Protein AF-A0A6C0HYR3-F1 (afdb_monomer)

Foldseek 3Di:
DDDDDDDPLRVLLVVVVVVLVVVQWDWDQDPVQQWIWTARPVVRDIDIGRNVRSSVVSVVPPDPCPVVPPPPPDD

Mean predicted aligned error: 7.98 Å

pLDDT: mean 83.33, std 16.65, range [45.09, 98.25]

Solvent-accessible surface area (backbone atoms only — not comparable to full-atom values): 4698 Å² total; per-residue (Å²): 136,86,81,84,87,72,59,69,69,60,50,52,52,50,51,53,54,49,52,40,42,78,75,58,35,48,79,43,82,37,78,94,72,48,25,37,40,39,34,25,76,94,74,74,43,74,48,78,37,44,48,72,55,45,51,51,50,46,66,75,66,52,71,74,65,72,70,79,71,63,71,81,79,77,128

Structure (mmCIF, N/CA/C/O backbone):
data_AF-A0A6C0HYR3-F1
#
_entry.id   AF-A0A6C0HYR3-F1
#
loop_
_atom_site.group_PDB
_atom_site.id
_atom_site.type_symbol
_atom_site.label_atom_id
_atom_site.label_alt_id
_atom_site.label_comp_id
_atom_site.label_asym_id
_atom_site.label_entity_id
_atom_site.label_seq_id
_atom_site.pdbx_PDB_ins_code
_atom_site.Cartn_x
_atom_site.Cartn_y
_atom_site.Cartn_z
_atom_site.occupancy
_atom_site.B_iso_or_equiv
_atom_site.auth_seq_id
_atom_site.auth_comp_id
_atom_site.auth_asym_id
_atom_site.auth_atom_id
_atom_site.pdbx_PDB_model_num
ATOM 1 N N . MET A 1 1 ? 8.436 23.246 -20.782 1.00 45.47 1 MET A N 1
ATOM 2 C CA . MET A 1 1 ? 7.742 22.225 -19.969 1.00 45.47 1 MET A CA 1
ATOM 3 C C . MET A 1 1 ? 8.789 21.252 -19.464 1.00 45.47 1 MET A C 1
ATOM 5 O O . MET A 1 1 ? 9.551 20.745 -20.275 1.00 45.47 1 MET A O 1
ATOM 9 N N . THR A 1 2 ? 8.889 21.045 -18.157 1.00 59.28 2 THR A N 1
ATOM 10 C CA . THR A 1 2 ? 9.836 20.093 -17.560 1.00 59.28 2 THR A CA 1
ATOM 11 C C . THR A 1 2 ? 9.221 18.696 -17.597 1.00 59.28 2 THR A C 1
ATOM 13 O O . THR A 1 2 ? 8.145 18.485 -17.045 1.00 59.28 2 THR A O 1
ATOM 16 N N . SER A 1 3 ? 9.871 17.740 -18.263 1.00 71.31 3 SER A N 1
ATOM 17 C CA . SER A 1 3 ? 9.446 16.338 -18.238 1.00 71.31 3 SER A CA 1
ATOM 18 C C . SER A 1 3 ? 9.818 15.714 -16.894 1.00 71.31 3 SER A C 1
ATOM 20 O O . SER A 1 3 ? 10.999 15.670 -16.545 1.00 71.31 3 SER A O 1
ATOM 22 N N . ILE A 1 4 ? 8.838 15.205 -16.150 1.00 75.69 4 ILE A N 1
ATOM 23 C CA . ILE A 1 4 ? 9.103 14.406 -14.950 1.00 75.69 4 ILE A CA 1
ATOM 24 C C . ILE A 1 4 ? 9.437 12.986 -15.413 1.00 75.69 4 ILE A C 1
ATOM 26 O O . ILE A 1 4 ? 8.557 12.248 -15.848 1.00 75.69 4 ILE A O 1
ATOM 30 N N . GLN A 1 5 ? 10.711 12.601 -15.334 1.00 76.25 5 GLN A N 1
ATOM 31 C CA . GLN A 1 5 ? 11.113 11.205 -15.495 1.00 76.25 5 GLN A CA 1
ATOM 32 C C . GLN A 1 5 ? 10.889 10.485 -14.163 1.00 76.25 5 GLN A C 1
ATOM 34 O O . GLN A 1 5 ? 11.565 10.764 -13.174 1.00 76.25 5 GLN A O 1
ATOM 39 N N . MET A 1 6 ? 9.904 9.588 -14.123 1.00 78.81 6 MET A N 1
ATOM 40 C CA . MET A 1 6 ? 9.591 8.781 -12.945 1.00 78.81 6 MET A CA 1
ATOM 41 C C . MET A 1 6 ? 9.788 7.300 -13.254 1.00 78.81 6 MET A C 1
ATOM 43 O O . MET A 1 6 ? 9.352 6.808 -14.291 1.00 78.81 6 MET A O 1
ATOM 47 N N . ASP A 1 7 ? 10.431 6.589 -12.330 1.00 86.12 7 ASP A N 1
ATOM 48 C CA . ASP A 1 7 ? 10.586 5.140 -12.407 1.00 86.12 7 ASP A CA 1
ATOM 49 C C . ASP A 1 7 ? 9.212 4.436 -12.385 1.00 86.12 7 ASP A C 1
ATOM 51 O O . ASP A 1 7 ? 8.358 4.738 -11.543 1.00 86.12 7 ASP A O 1
ATOM 55 N N . LYS A 1 8 ? 9.003 3.476 -13.300 1.00 83.38 8 LYS A N 1
ATOM 56 C CA . LYS A 1 8 ? 7.743 2.720 -13.438 1.00 83.38 8 LYS A CA 1
ATOM 57 C C . LYS A 1 8 ? 7.333 2.042 -12.126 1.00 83.38 8 LYS A C 1
ATOM 59 O O . LYS A 1 8 ? 6.160 2.098 -11.761 1.00 83.38 8 LYS A O 1
ATOM 64 N N . LYS A 1 9 ? 8.276 1.436 -11.396 1.00 83.94 9 LYS A N 1
ATOM 65 C CA . LYS A 1 9 ? 8.009 0.752 -10.120 1.00 83.94 9 LYS A CA 1
ATOM 66 C C . LYS A 1 9 ? 7.573 1.749 -9.057 1.00 83.94 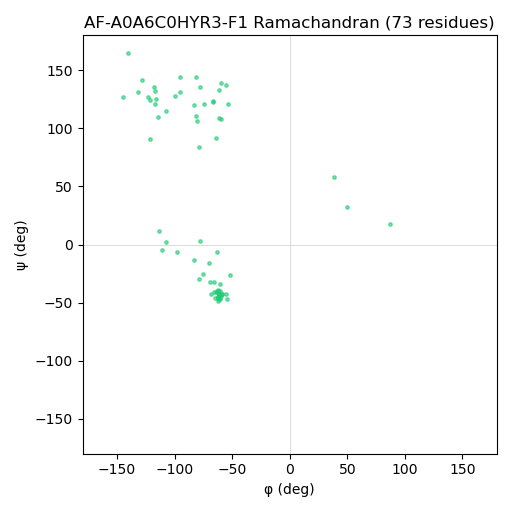9 LYS A C 1
ATOM 68 O O . LYS A 1 9 ? 6.632 1.482 -8.311 1.00 83.94 9 LYS A O 1
ATOM 73 N N . LYS A 1 10 ? 8.219 2.919 -9.011 1.00 86.06 10 LYS A N 1
ATOM 74 C CA . LYS A 1 10 ? 7.837 3.998 -8.089 1.00 86.06 10 LYS A CA 1
ATOM 75 C C . LYS A 1 10 ? 6.414 4.485 -8.364 1.00 86.06 10 LYS A C 1
ATOM 77 O O . LYS A 1 10 ? 5.642 4.636 -7.420 1.00 86.06 10 LYS A O 1
ATOM 82 N N . PHE A 1 11 ? 6.053 4.662 -9.635 1.00 87.38 11 PHE A N 1
ATOM 83 C CA . PHE A 1 11 ? 4.699 5.060 -10.015 1.00 87.38 11 PHE A CA 1
ATOM 84 C C . PHE A 1 11 ? 3.657 3.988 -9.666 1.00 87.38 11 PHE A C 1
ATOM 86 O O . PHE A 1 11 ? 2.637 4.297 -9.059 1.00 87.38 11 PHE A O 1
ATOM 93 N N . GLN A 1 12 ? 3.924 2.715 -9.970 1.00 87.38 12 GLN A N 1
ATOM 94 C CA . GLN A 1 12 ? 3.021 1.612 -9.618 1.00 87.38 12 GLN A CA 1
ATOM 95 C C . GLN A 1 12 ? 2.810 1.498 -8.101 1.00 87.38 12 GLN A C 1
ATOM 97 O O . GLN A 1 12 ? 1.684 1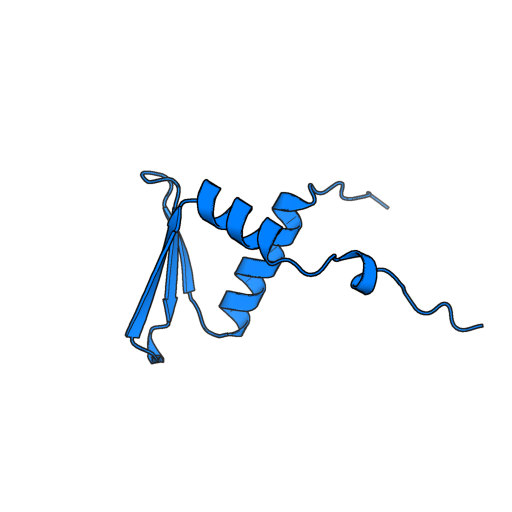.297 -7.650 1.00 87.38 12 GLN A O 1
ATOM 102 N N . LYS A 1 13 ? 3.871 1.683 -7.303 1.00 89.38 13 LYS A N 1
ATOM 103 C CA . LYS A 1 13 ? 3.773 1.737 -5.838 1.00 89.38 13 LYS A CA 1
ATOM 104 C C . LYS A 1 13 ? 2.894 2.897 -5.372 1.00 89.38 13 LYS A C 1
ATOM 106 O O . LYS A 1 13 ? 2.065 2.711 -4.486 1.00 89.38 13 LYS A O 1
ATOM 111 N N . MET A 1 14 ? 3.046 4.069 -5.987 1.00 90.69 14 MET A N 1
ATOM 112 C CA . MET A 1 14 ? 2.216 5.237 -5.694 1.00 90.69 14 MET A CA 1
ATOM 113 C C . MET A 1 14 ? 0.742 4.980 -6.026 1.00 90.69 14 MET A C 1
ATOM 115 O O . MET A 1 14 ? -0.108 5.256 -5.188 1.00 90.69 14 MET A O 1
ATOM 119 N N . LEU A 1 15 ? 0.448 4.391 -7.190 1.00 90.69 15 LEU A N 1
ATOM 120 C CA . LEU A 1 15 ? -0.913 4.030 -7.591 1.00 90.69 15 LEU A CA 1
ATOM 121 C C . 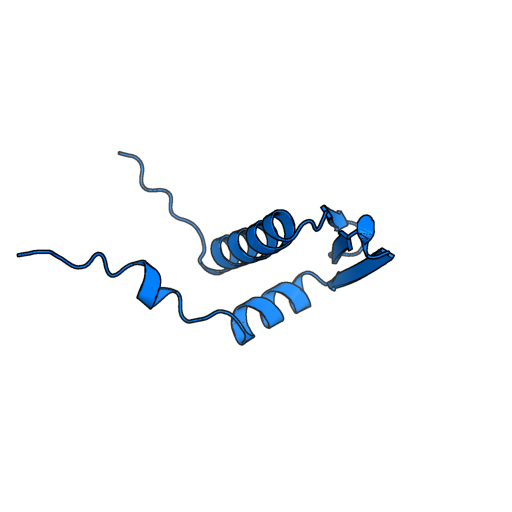LEU A 1 15 ? -1.544 3.028 -6.616 1.00 90.69 15 LEU A C 1
ATOM 123 O O . LEU A 1 15 ? -2.673 3.227 -6.184 1.00 90.69 15 LEU A O 1
ATOM 127 N N . PHE A 1 16 ? -0.806 1.988 -6.221 1.00 91.50 16 PHE A N 1
ATOM 128 C CA . PHE A 1 16 ? -1.292 0.995 -5.262 1.00 91.50 16 PHE A CA 1
ATOM 129 C C . PHE A 1 16 ? -1.634 1.614 -3.901 1.00 91.50 16 PHE A C 1
ATOM 131 O O . PHE A 1 16 ? -2.707 1.364 -3.356 1.00 91.50 16 PHE A O 1
ATOM 138 N N . ILE A 1 17 ? -0.741 2.453 -3.364 1.00 93.62 17 ILE A N 1
ATOM 139 C CA . ILE A 1 17 ? -0.986 3.167 -2.103 1.00 93.62 17 ILE A CA 1
ATOM 140 C C . ILE A 1 17 ? -2.190 4.103 -2.249 1.00 93.62 17 ILE A C 1
ATOM 142 O O . ILE A 1 17 ? -3.020 4.153 -1.347 1.00 93.62 17 ILE A O 1
ATOM 146 N N . ASN A 1 18 ? -2.306 4.804 -3.380 1.00 94.44 18 ASN A N 1
ATOM 147 C CA . ASN A 1 18 ? -3.424 5.706 -3.632 1.00 94.44 18 ASN A CA 1
ATOM 148 C C . ASN A 1 18 ? -4.762 4.956 -3.656 1.00 94.44 18 ASN A C 1
ATOM 150 O O . ASN A 1 18 ? -5.694 5.360 -2.975 1.00 94.44 18 ASN A O 1
ATOM 154 N N . ASN A 1 19 ? -4.831 3.816 -4.349 1.00 93.88 19 ASN A N 1
ATOM 155 C CA . ASN A 1 19 ? -6.031 2.977 -4.375 1.00 93.88 19 ASN A CA 1
ATOM 156 C C . ASN A 1 19 ? -6.432 2.516 -2.967 1.00 93.88 19 ASN A C 1
ATOM 158 O O . ASN A 1 19 ? -7.603 2.574 -2.608 1.00 93.88 19 ASN A O 1
ATOM 162 N N . ALA A 1 20 ? -5.464 2.110 -2.141 1.00 95.00 20 ALA A N 1
ATOM 163 C CA . ALA A 1 20 ? -5.753 1.730 -0.763 1.00 95.00 20 ALA A CA 1
ATOM 164 C C . ALA A 1 20 ? -6.321 2.907 0.050 1.00 95.00 20 ALA A C 1
ATOM 166 O O . ALA A 1 20 ? -7.260 2.723 0.823 1.00 95.00 20 ALA A O 1
ATOM 167 N N . ILE A 1 21 ? -5.788 4.118 -0.136 1.00 96.62 21 ILE A N 1
ATOM 168 C CA . ILE A 1 21 ? -6.306 5.324 0.524 1.00 96.62 21 ILE A CA 1
ATOM 169 C C . ILE A 1 21 ? -7.757 5.601 0.098 1.00 96.62 21 ILE A C 1
ATOM 171 O O . ILE A 1 21 ? -8.596 5.815 0.973 1.00 96.62 21 ILE A O 1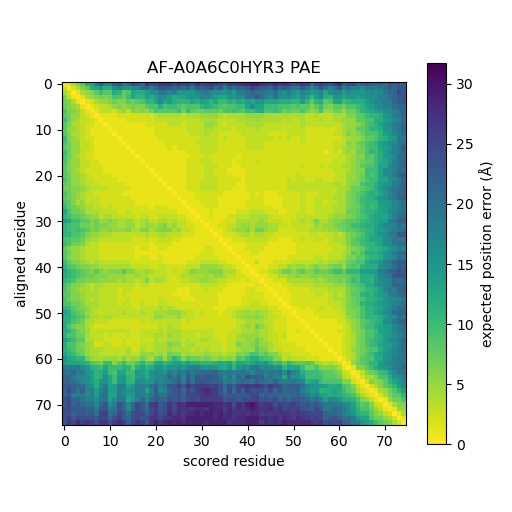
ATOM 175 N N . GLU A 1 22 ? -8.071 5.528 -1.200 1.00 96.62 22 GLU A N 1
ATOM 176 C CA . GLU A 1 22 ? -9.440 5.695 -1.726 1.00 96.62 22 GLU A CA 1
ATOM 177 C C . GLU A 1 22 ? -10.418 4.647 -1.167 1.00 96.62 22 GLU A C 1
ATOM 179 O O . GLU A 1 22 ? -11.577 4.941 -0.883 1.00 96.62 22 GLU A O 1
ATOM 184 N N . GLU A 1 23 ? -9.943 3.427 -0.910 1.00 95.88 23 GLU A N 1
ATOM 185 C CA . GLU A 1 23 ? -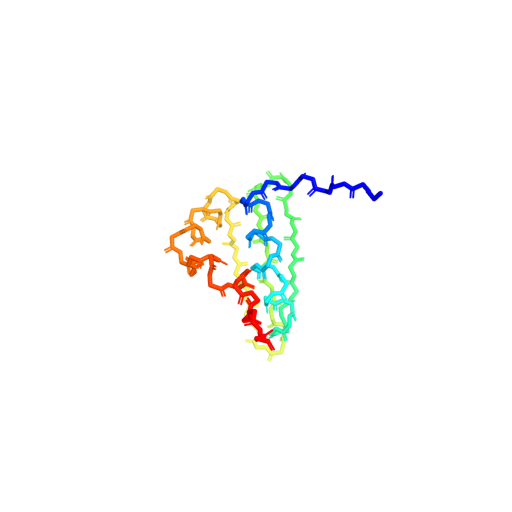10.724 2.372 -0.255 1.00 95.88 23 GLU A CA 1
ATOM 186 C C . GLU A 1 23 ? -10.836 2.530 1.276 1.00 95.88 23 GLU A C 1
ATOM 188 O O . GLU A 1 23 ? -11.413 1.675 1.957 1.00 95.88 23 GLU A O 1
ATOM 193 N N . GLY A 1 24 ? -10.295 3.609 1.846 1.00 96.25 24 GLY A N 1
ATOM 194 C CA . GLY A 1 24 ? -10.388 3.934 3.268 1.00 96.25 24 GLY A CA 1
ATOM 195 C C . GLY A 1 24 ? -9.304 3.302 4.145 1.00 96.25 24 GLY A C 1
ATOM 196 O O . GLY A 1 24 ? -9.473 3.227 5.368 1.00 96.25 24 GLY A O 1
ATOM 197 N N . TRP A 1 25 ? -8.197 2.839 3.557 1.00 98.06 25 TRP A N 1
ATOM 198 C CA . TRP A 1 25 ? -7.017 2.413 4.306 1.00 98.06 25 TRP A CA 1
ATOM 199 C C . TRP A 1 25 ? -6.145 3.606 4.712 1.00 98.06 25 TRP A C 1
ATOM 201 O O . TRP A 1 25 ? -5.936 4.559 3.971 1.00 98.06 25 TRP A O 1
ATOM 211 N N . SER A 1 26 ? -5.552 3.517 5.898 1.00 97.75 26 SER A N 1
ATOM 212 C CA . SER A 1 26 ? -4.404 4.325 6.309 1.00 97.75 26 SER A CA 1
ATOM 213 C C . SER A 1 26 ? -3.120 3.546 6.043 1.00 97.75 26 SER A C 1
ATOM 215 O O . SER A 1 26 ? -3.016 2.392 6.460 1.00 97.75 26 SER A O 1
ATOM 217 N N . VAL A 1 27 ? -2.135 4.170 5.398 1.00 96.88 27 VAL A N 1
ATOM 218 C CA . VAL A 1 27 ? -0.852 3.535 5.059 1.00 96.88 27 VAL A CA 1
ATOM 219 C C . VAL A 1 27 ? 0.290 4.243 5.786 1.00 96.88 27 VAL A C 1
ATOM 221 O O . VAL A 1 27 ? 0.455 5.454 5.660 1.00 96.88 27 VAL A O 1
ATOM 224 N N . LYS A 1 28 ? 1.103 3.492 6.536 1.00 96.38 28 LYS A N 1
ATOM 225 C CA . LYS A 1 28 ? 2.297 3.996 7.232 1.00 96.38 28 LYS A CA 1
ATOM 226 C C . LYS A 1 28 ? 3.533 3.214 6.799 1.00 96.38 28 LYS A C 1
ATOM 228 O O . LYS A 1 28 ? 3.547 1.993 6.914 1.00 96.38 28 LYS A O 1
ATOM 233 N N . LYS A 1 29 ? 4.588 3.905 6.364 1.00 95.19 29 LYS A N 1
ATOM 234 C CA . LYS A 1 29 ? 5.909 3.295 6.152 1.00 95.19 29 LYS A CA 1
ATOM 235 C C . LYS A 1 29 ? 6.618 3.118 7.500 1.00 95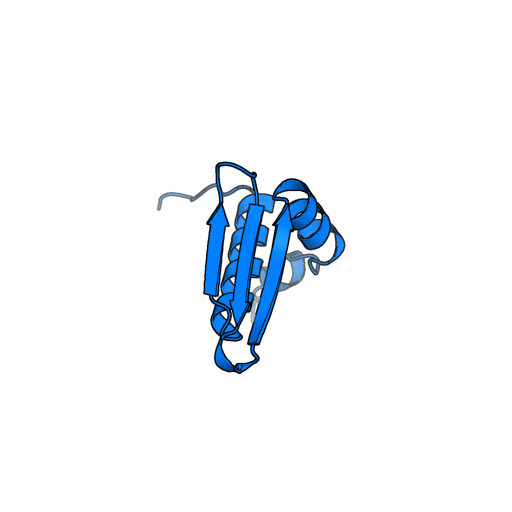.19 29 LYS A C 1
ATOM 237 O O . LYS A 1 29 ? 6.599 4.023 8.333 1.00 95.19 29 LYS A O 1
ATOM 242 N N . ASN A 1 30 ? 7.225 1.960 7.709 1.00 94.81 30 ASN A N 1
ATOM 243 C CA . ASN A 1 30 ? 8.087 1.643 8.836 1.00 94.81 30 ASN A CA 1
ATOM 244 C C . ASN A 1 30 ? 9.504 1.411 8.304 1.00 94.81 30 ASN A C 1
ATOM 246 O O . ASN A 1 30 ? 9.757 0.426 7.618 1.00 94.81 30 ASN A O 1
ATOM 250 N N . GLU A 1 31 ? 10.408 2.337 8.609 1.00 93.50 31 GLU A N 1
ATOM 251 C CA . GLU A 1 31 ? 11.777 2.307 8.088 1.00 93.50 31 GLU A CA 1
ATOM 252 C C . GLU A 1 31 ? 12.674 1.316 8.831 1.00 93.50 31 GLU A C 1
ATOM 254 O O . GLU A 1 31 ? 13.544 0.718 8.212 1.00 93.50 31 GLU A O 1
ATOM 259 N N . GLU A 1 32 ? 12.421 1.072 10.120 1.00 94.44 32 GLU A N 1
ATOM 260 C CA . GLU A 1 32 ? 13.206 0.132 10.934 1.00 94.44 32 GLU A CA 1
ATOM 261 C C . GLU A 1 32 ? 13.056 -1.318 10.458 1.00 94.44 32 GLU A C 1
ATOM 263 O O . GLU A 1 32 ? 13.983 -2.113 10.565 1.00 94.44 32 GLU A O 1
ATOM 268 N N . SER A 1 33 ? 11.879 -1.664 9.932 1.00 90.56 33 SER A N 1
ATOM 269 C CA . SER A 1 33 ? 11.548 -3.022 9.467 1.00 90.56 33 SER A CA 1
ATOM 270 C C . SER A 1 33 ? 11.329 -3.118 7.959 1.00 90.56 33 SER A C 1
ATOM 272 O O . SER A 1 33 ? 10.777 -4.118 7.507 1.00 90.56 33 SER A O 1
ATOM 274 N N . ASP A 1 34 ? 11.685 -2.062 7.222 1.00 94.00 34 ASP A N 1
ATOM 275 C CA . ASP A 1 34 ? 11.455 -1.900 5.784 1.00 94.00 34 ASP A CA 1
ATOM 276 C C . ASP A 1 34 ? 10.091 -2.444 5.317 1.00 94.00 34 ASP A C 1
ATOM 278 O O . ASP A 1 34 ? 9.972 -3.360 4.500 1.00 94.00 34 ASP A O 1
ATOM 282 N N . SER A 1 35 ? 9.023 -1.906 5.906 1.00 95.12 35 SER A N 1
ATOM 283 C CA . SER A 1 35 ? 7.666 -2.390 5.667 1.00 95.12 35 SER A CA 1
ATOM 284 C C . SER A 1 35 ? 6.637 -1.271 5.569 1.00 95.12 35 SER A C 1
ATOM 286 O O . SER A 1 35 ? 6.863 -0.127 5.962 1.00 95.12 35 SER A O 1
ATOM 288 N N . TYR A 1 36 ? 5.467 -1.608 5.042 1.00 96.44 36 TYR A N 1
ATOM 289 C CA . TYR A 1 36 ? 4.289 -0.759 4.994 1.00 96.44 36 TYR A CA 1
ATOM 290 C C . TYR A 1 36 ? 3.171 -1.391 5.813 1.00 96.44 36 TYR A C 1
ATOM 292 O O . TYR A 1 36 ? 2.859 -2.571 5.663 1.00 96.44 36 TYR A O 1
ATOM 300 N N . ILE A 1 37 ? 2.552 -0.588 6.669 1.00 97.25 37 ILE A N 1
ATOM 301 C CA . ILE A 1 37 ? 1.452 -0.977 7.543 1.00 97.25 37 ILE A CA 1
ATOM 302 C C . ILE A 1 37 ? 0.180 -0.345 6.992 1.00 97.25 37 ILE A C 1
ATOM 304 O O . ILE A 1 37 ? 0.034 0.877 7.008 1.00 97.25 37 ILE A O 1
ATOM 308 N N . PHE A 1 38 ? -0.741 -1.185 6.541 1.00 97.75 38 PHE A N 1
ATOM 309 C CA . PHE A 1 38 ? -2.064 -0.807 6.067 1.00 97.75 38 PHE A CA 1
ATOM 310 C C . PHE A 1 38 ? -3.054 -1.064 7.201 1.00 97.75 38 PHE A C 1
ATOM 312 O O . PHE A 1 38 ? -3.064 -2.139 7.796 1.00 97.75 38 PHE A O 1
ATOM 319 N N . THR A 1 39 ? -3.859 -0.070 7.566 1.00 98.25 39 THR A N 1
ATOM 320 C CA . THR A 1 39 ? -4.874 -0.194 8.623 1.00 98.25 39 THR A CA 1
ATOM 321 C C . THR A 1 39 ? -6.208 0.354 8.141 1.00 98.25 39 THR A C 1
ATOM 323 O O . THR A 1 39 ? -6.264 1.478 7.652 1.00 98.25 39 THR A O 1
ATOM 326 N N . LYS A 1 40 ? -7.293 -0.397 8.329 1.00 97.50 40 LYS A N 1
ATOM 327 C CA . LYS A 1 40 ? -8.658 0.026 7.994 1.00 97.50 40 LYS A CA 1
ATOM 328 C C . LYS A 1 40 ? -9.508 -0.011 9.255 1.00 97.50 40 LYS A C 1
ATOM 330 O O . LYS A 1 40 ? -10.060 -1.045 9.626 1.00 97.50 40 LYS A O 1
ATOM 335 N N . LYS A 1 41 ? -9.556 1.127 9.959 1.00 92.50 41 LYS A N 1
ATOM 336 C CA . LYS A 1 41 ? -10.103 1.222 11.326 1.00 92.50 41 LYS A CA 1
ATOM 337 C C . LYS A 1 41 ? -11.563 0.778 11.416 1.00 92.50 41 LYS A C 1
ATOM 339 O O . LYS A 1 41 ? -11.918 0.065 12.342 1.00 92.50 41 LYS A O 1
ATOM 344 N N . HIS A 1 42 ? -12.391 1.179 10.457 1.00 93.06 42 HIS A N 1
ATOM 345 C CA . HIS A 1 42 ? -13.818 0.852 10.460 1.00 93.06 42 HIS A CA 1
ATOM 346 C C . HIS A 1 42 ? -14.103 -0.636 10.183 1.00 93.06 42 HIS A C 1
ATOM 348 O O . HIS A 1 42 ? -15.188 -1.107 10.503 1.00 93.06 42 HIS A O 1
ATOM 354 N N . GLU A 1 43 ? -13.128 -1.387 9.657 1.00 93.94 43 GLU A N 1
ATOM 355 C CA . GLU A 1 43 ? -13.212 -2.842 9.462 1.00 93.94 43 GLU A CA 1
ATOM 356 C C . GLU A 1 43 ? -12.335 -3.631 10.451 1.00 93.94 43 GLU A C 1
ATOM 358 O O . GLU A 1 43 ? -12.254 -4.852 10.355 1.00 93.94 43 GLU A O 1
ATOM 363 N N . ASN A 1 44 ? -11.646 -2.959 11.385 1.00 95.06 44 ASN A N 1
ATOM 364 C CA . ASN A 1 44 ? -10.642 -3.557 12.278 1.00 95.06 44 ASN A CA 1
ATOM 365 C C . ASN A 1 44 ? -9.576 -4.409 11.551 1.00 95.06 44 ASN A C 1
ATOM 367 O O . ASN A 1 44 ? -9.063 -5.380 12.109 1.00 95.06 44 ASN A O 1
ATOM 371 N N . LYS A 1 45 ? -9.209 -4.044 10.314 1.00 97.56 45 LYS A N 1
ATOM 372 C CA . LYS A 1 45 ? -8.180 -4.753 9.536 1.00 97.56 45 LYS A CA 1
ATOM 373 C C . LYS A 1 45 ? -6.813 -4.099 9.671 1.00 97.56 45 LYS A C 1
ATOM 375 O O . LYS A 1 45 ? -6.697 -2.870 9.709 1.00 97.56 45 LYS A O 1
ATOM 380 N N . ARG A 1 46 ? -5.773 -4.934 9.688 1.00 96.50 46 ARG A N 1
ATOM 381 C CA . ARG A 1 46 ? -4.371 -4.518 9.677 1.00 96.50 46 ARG A CA 1
ATOM 382 C C . ARG A 1 46 ? -3.534 -5.502 8.870 1.00 96.50 46 ARG A C 1
ATOM 384 O O . ARG A 1 46 ? -3.528 -6.689 9.173 1.00 96.50 46 ARG A O 1
ATOM 391 N N . GLU A 1 47 ? -2.785 -4.986 7.907 1.00 96.38 47 GLU A N 1
ATOM 392 C CA . GLU A 1 47 ? -1.906 -5.761 7.034 1.00 96.38 47 GLU A CA 1
ATOM 393 C C . GLU A 1 47 ? -0.502 -5.146 7.038 1.00 96.38 47 GLU A C 1
ATOM 395 O O . GLU A 1 47 ? -0.346 -3.924 7.106 1.00 96.38 47 GLU A O 1
ATOM 400 N N . ILE A 1 48 ? 0.531 -5.990 7.020 1.00 95.62 48 ILE A N 1
ATOM 401 C CA . ILE A 1 48 ? 1.931 -5.561 6.968 1.00 95.62 48 ILE A CA 1
ATOM 402 C C . ILE A 1 48 ? 2.560 -6.167 5.722 1.00 95.62 48 ILE A C 1
ATOM 404 O O . ILE A 1 48 ? 2.584 -7.386 5.566 1.00 95.62 48 ILE A O 1
ATOM 408 N N . PHE A 1 49 ? 3.125 -5.314 4.878 1.00 94.06 49 PHE A N 1
ATOM 409 C CA . PHE A 1 49 ? 3.842 -5.723 3.681 1.00 94.06 49 PHE A CA 1
ATOM 410 C C . PHE A 1 49 ? 5.303 -5.309 3.788 1.00 94.06 49 PHE A C 1
ATOM 412 O O . PHE A 1 49 ? 5.600 -4.126 3.909 1.00 94.06 49 PHE A O 1
ATOM 419 N N . GLN A 1 50 ? 6.220 -6.271 3.712 1.00 94.31 50 GLN A N 1
ATOM 420 C CA . GLN A 1 50 ? 7.643 -5.983 3.503 1.00 94.31 50 GLN A CA 1
ATOM 421 C C . GLN A 1 50 ? 7.813 -5.236 2.174 1.00 94.31 50 GLN A C 1
ATOM 423 O O . GLN A 1 50 ? 7.148 -5.599 1.201 1.00 94.31 50 GLN A O 1
ATOM 428 N N . SER A 1 51 ? 8.668 -4.215 2.110 1.00 89.31 51 SER A N 1
ATOM 429 C CA . SER A 1 51 ? 8.815 -3.357 0.923 1.00 89.31 51 SER A CA 1
ATOM 430 C C . SER A 1 51 ? 9.109 -4.161 -0.344 1.00 89.31 51 SER A C 1
ATOM 432 O O . SER A 1 51 ? 8.413 -3.998 -1.348 1.00 89.31 51 SER A O 1
ATOM 434 N N . ASP A 1 52 ? 10.054 -5.099 -0.275 1.00 90.81 52 ASP A N 1
ATOM 435 C CA . ASP A 1 52 ? 10.409 -5.984 -1.391 1.00 90.81 52 ASP A CA 1
ATOM 436 C C . ASP A 1 52 ? 9.256 -6.891 -1.823 1.00 90.81 52 ASP A C 1
ATOM 438 O O . ASP A 1 52 ? 9.045 -7.145 -3.013 1.00 90.81 52 ASP A O 1
ATOM 442 N N . TYR A 1 53 ? 8.499 -7.406 -0.853 1.00 89.38 53 TYR A N 1
ATOM 443 C CA . TYR A 1 53 ? 7.340 -8.239 -1.141 1.00 89.38 53 TYR A CA 1
ATOM 444 C C . TYR A 1 53 ? 6.227 -7.414 -1.786 1.00 89.38 53 TYR A C 1
ATOM 446 O O . TYR A 1 53 ? 5.640 -7.858 -2.768 1.00 89.38 53 TYR A O 1
ATOM 454 N N . LEU A 1 54 ? 5.975 -6.204 -1.281 1.00 90.06 54 LEU A N 1
ATOM 455 C CA . LEU A 1 54 ? 4.991 -5.281 -1.833 1.00 90.06 54 LEU A CA 1
ATOM 456 C C . LEU A 1 54 ? 5.326 -4.931 -3.284 1.00 90.06 54 LEU A C 1
ATOM 458 O O . LEU A 1 54 ? 4.452 -4.969 -4.143 1.00 90.06 54 LEU A O 1
ATOM 462 N N . GLU A 1 55 ? 6.594 -4.647 -3.582 1.00 89.19 55 GLU A N 1
ATOM 463 C CA . GLU A 1 55 ? 7.032 -4.379 -4.952 1.00 89.19 55 GLU A CA 1
ATOM 464 C C . GLU A 1 55 ? 6.799 -5.568 -5.882 1.00 89.19 55 GLU A C 1
ATOM 466 O O . GLU A 1 55 ? 6.241 -5.395 -6.967 1.00 89.19 55 GLU A O 1
ATOM 471 N N . LYS A 1 56 ? 7.174 -6.778 -5.455 1.00 88.25 56 LYS A N 1
ATOM 472 C CA . LYS A 1 56 ? 6.942 -8.006 -6.230 1.00 88.25 56 LYS A CA 1
ATOM 473 C C . LYS A 1 56 ? 5.453 -8.286 -6.406 1.00 88.25 56 LYS A C 1
ATOM 475 O O . LYS A 1 56 ? 5.029 -8.674 -7.491 1.00 88.25 56 LYS A O 1
ATOM 480 N N . PHE A 1 57 ? 4.659 -8.077 -5.359 1.00 88.19 57 PHE A N 1
ATOM 481 C CA . PHE A 1 57 ? 3.212 -8.245 -5.388 1.00 88.19 57 PHE A CA 1
ATOM 482 C C . PHE A 1 57 ? 2.574 -7.282 -6.387 1.00 88.19 57 PHE A C 1
ATOM 484 O O . PHE A 1 57 ? 1.801 -7.715 -7.238 1.00 88.19 57 PHE A O 1
ATOM 491 N N . ILE A 1 58 ? 2.938 -6.000 -6.335 1.00 88.50 58 ILE A N 1
ATOM 492 C CA . ILE A 1 58 ? 2.435 -4.995 -7.270 1.00 88.50 58 ILE A CA 1
ATOM 493 C C . ILE A 1 58 ? 2.865 -5.343 -8.691 1.00 88.50 58 ILE A C 1
ATOM 495 O O . ILE A 1 58 ? 2.031 -5.331 -9.578 1.00 88.50 58 ILE A O 1
ATOM 499 N N . GLN A 1 59 ? 4.120 -5.721 -8.929 1.00 85.75 59 GLN A N 1
ATOM 500 C CA . GLN A 1 59 ? 4.571 -6.100 -10.274 1.00 85.75 59 GLN A CA 1
ATOM 501 C C . GLN A 1 59 ?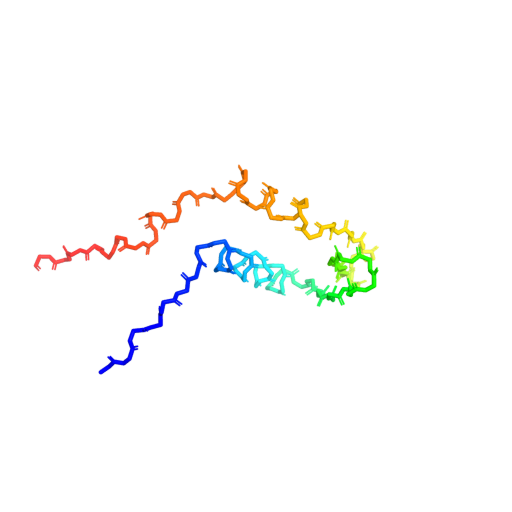 3.842 -7.333 -10.816 1.00 85.75 59 GLN A C 1
ATOM 503 O O . GLN A 1 59 ? 3.510 -7.372 -11.995 1.00 85.75 59 GLN A O 1
ATOM 508 N N . LYS A 1 60 ? 3.575 -8.324 -9.960 1.00 84.25 60 LYS A N 1
ATOM 509 C CA . LYS A 1 60 ? 2.862 -9.550 -10.334 1.00 84.25 60 LYS A CA 1
ATOM 510 C C . LYS A 1 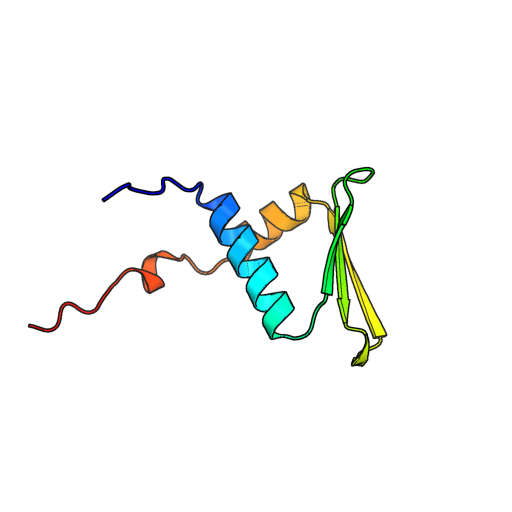60 ? 1.381 -9.307 -10.639 1.00 84.25 60 LYS A C 1
ATOM 512 O O . LYS A 1 60 ? 0.820 -10.032 -11.452 1.00 84.25 60 LYS A O 1
ATOM 517 N N . ASN A 1 61 ? 0.753 -8.341 -9.966 1.00 80.00 61 ASN A N 1
ATOM 518 C CA . ASN A 1 61 ? -0.694 -8.105 -10.039 1.00 80.00 61 ASN A CA 1
ATOM 519 C C . ASN A 1 61 ? -1.076 -6.796 -10.745 1.00 80.00 61 ASN A C 1
ATOM 521 O O . ASN A 1 61 ? -2.261 -6.526 -10.930 1.00 80.00 61 ASN A O 1
ATOM 525 N N . ALA A 1 62 ? -0.108 -5.965 -11.130 1.00 76.62 62 ALA A N 1
ATOM 526 C CA . ALA A 1 62 ? -0.374 -4.76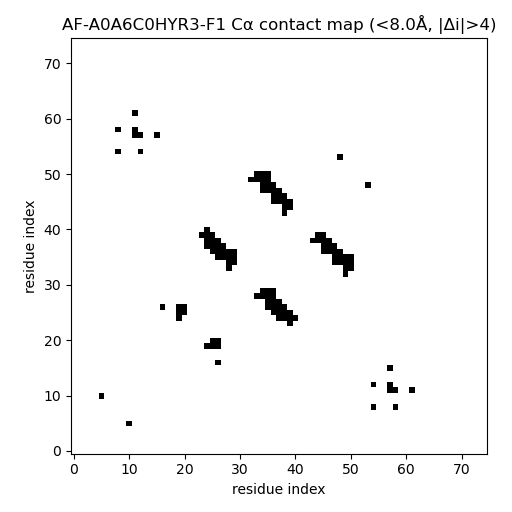7 -11.904 1.00 76.62 62 ALA A CA 1
ATOM 527 C C . ALA A 1 62 ? -0.874 -5.178 -13.289 1.00 76.62 62 ALA A C 1
ATOM 529 O O . ALA A 1 62 ? -0.175 -5.869 -14.031 1.00 76.62 62 ALA A O 1
ATOM 530 N N . LEU A 1 63 ? -2.068 -4.703 -13.646 1.00 62.78 63 LEU A N 1
ATOM 531 C CA . LEU A 1 63 ? -2.497 -4.665 -15.038 1.00 62.78 63 LEU A CA 1
ATOM 532 C C . LEU A 1 63 ? -1.447 -3.881 -15.825 1.00 62.78 63 LEU A C 1
ATOM 534 O O . LEU A 1 63 ? -0.938 -2.859 -15.348 1.00 62.78 63 LEU A O 1
ATOM 538 N N . ASP A 1 64 ? -1.096 -4.373 -17.008 1.00 59.31 64 ASP A N 1
ATOM 539 C CA . ASP A 1 64 ? -0.110 -3.710 -17.845 1.00 59.31 64 ASP A CA 1
ATOM 540 C C . ASP A 1 64 ? -0.623 -2.297 -18.167 1.00 59.31 64 ASP A C 1
ATOM 542 O O . ASP A 1 64 ? -1.610 -2.106 -18.877 1.00 59.31 64 ASP A O 1
ATOM 546 N N . MET A 1 65 ? 0.008 -1.287 -17.562 1.00 57.81 65 MET A N 1
ATOM 547 C CA . MET A 1 65 ? -0.464 0.105 -17.575 1.00 57.81 65 MET A CA 1
ATOM 548 C C . MET A 1 65 ? -0.513 0.738 -18.973 1.00 57.81 65 MET A C 1
ATOM 550 O O . MET A 1 65 ? -1.019 1.848 -19.123 1.00 57.81 65 MET A O 1
ATOM 554 N N . THR A 1 66 ? -0.015 0.039 -19.993 1.00 56.91 66 THR A N 1
ATOM 555 C CA . THR A 1 66 ? -0.049 0.424 -21.407 1.00 56.91 66 THR A CA 1
ATOM 556 C C . THR A 1 66 ? -1.461 0.800 -21.884 1.00 56.91 66 THR A C 1
ATOM 558 O O . THR A 1 66 ? -1.602 1.617 -22.789 1.00 56.91 66 THR A O 1
ATOM 561 N N . ILE A 1 67 ? -2.512 0.273 -21.244 1.00 54.97 67 ILE A N 1
ATOM 562 C CA . ILE A 1 67 ? -3.917 0.537 -21.602 1.00 54.97 67 ILE A CA 1
ATOM 563 C C . ILE A 1 67 ? -4.391 1.937 -21.148 1.00 54.97 67 ILE A C 1
ATOM 565 O O . ILE A 1 67 ? -5.281 2.514 -21.762 1.00 54.97 67 ILE A O 1
ATOM 569 N N . LEU A 1 68 ? -3.786 2.540 -20.116 1.00 51.62 68 LEU A N 1
ATOM 570 C CA . LEU A 1 68 ? -4.207 3.857 -19.600 1.00 51.62 68 LEU A CA 1
ATOM 571 C C . LEU A 1 68 ? -3.615 5.040 -20.385 1.00 51.62 68 LEU A C 1
ATOM 573 O O . LEU A 1 68 ? -4.064 6.172 -20.222 1.00 51.62 68 LEU A O 1
ATOM 577 N N . THR A 1 69 ? -2.611 4.797 -21.232 1.00 45.94 69 THR A N 1
ATOM 578 C CA . THR A 1 69 ? -1.932 5.837 -22.024 1.00 45.94 69 THR A CA 1
ATOM 579 C C . THR A 1 69 ? -2.437 5.951 -23.460 1.00 45.94 69 THR A C 1
ATOM 581 O O . THR A 1 69 ? -2.032 6.873 -24.168 1.00 45.94 69 THR A O 1
ATOM 584 N N . THR A 1 70 ? -3.315 5.053 -23.920 1.00 45.09 70 THR A N 1
ATOM 585 C CA . THR A 1 70 ? -3.964 5.209 -25.226 1.00 45.09 70 THR A CA 1
ATOM 586 C C . THR A 1 70 ? -5.098 6.213 -25.086 1.00 45.09 70 THR A C 1
ATOM 588 O O . THR A 1 70 ? -6.254 5.847 -24.883 1.00 45.09 70 THR A O 1
ATOM 591 N N . VAL A 1 71 ? -4.768 7.502 -25.174 1.00 51.31 71 VAL A N 1
ATOM 592 C CA . VAL A 1 71 ? -5.769 8.512 -25.523 1.00 51.31 71 VAL A CA 1
ATOM 593 C C . VAL A 1 71 ? -6.397 8.030 -26.836 1.00 51.31 71 VAL A C 1
ATOM 595 O O . VAL A 1 71 ? -5.641 7.820 -27.789 1.00 51.31 71 VAL A O 1
ATOM 598 N N . PRO A 1 72 ? -7.718 7.793 -26.934 1.00 49.41 72 PRO A N 1
ATOM 599 C CA . PRO A 1 72 ? -8.320 7.584 -28.237 1.00 49.41 72 PRO A CA 1
ATOM 600 C C . PRO A 1 72 ? -8.091 8.878 -29.013 1.00 49.41 72 PRO A C 1
ATOM 602 O O . PRO A 1 72 ? -8.627 9.931 -28.664 1.00 49.41 72 PRO A O 1
ATOM 605 N N . THR A 1 73 ? -7.212 8.827 -30.011 1.00 48.12 73 THR A N 1
ATOM 606 C CA . THR A 1 73 ? -7.090 9.892 -30.999 1.00 48.12 73 THR A CA 1
ATOM 607 C C . THR A 1 73 ? -8.419 9.919 -31.740 1.00 48.12 73 THR A C 1
ATOM 609 O O . THR A 1 73 ? -8.637 9.146 -32.669 1.00 48.12 73 THR A O 1
ATOM 612 N N . ASN A 1 74 ? -9.349 10.739 -31.254 1.00 47.91 74 ASN A N 1
ATOM 613 C CA . ASN A 1 74 ? -10.530 11.080 -32.019 1.00 47.91 74 ASN A CA 1
ATOM 614 C C . ASN A 1 74 ? -10.063 11.900 -33.224 1.00 47.91 74 ASN A C 1
ATOM 616 O O . ASN A 1 74 ? -9.337 12.884 -33.075 1.00 47.91 74 ASN A O 1
ATOM 620 N N . ILE A 1 75 ? -10.450 11.352 -34.371 1.00 49.78 75 ILE A N 1
ATOM 621 C CA . ILE A 1 75 ? -10.301 11.778 -35.763 1.00 49.78 75 ILE A CA 1
ATOM 622 C C . ILE A 1 75 ? -10.589 13.272 -35.931 1.00 49.78 75 ILE A C 1
ATOM 624 O O . ILE A 1 75 ? -11.596 13.736 -35.347 1.00 49.78 75 ILE A O 1
#

Sequence (75 aa):
MTSIQMDKKKFQKMLFINNAIEEGWSVKKNEESDSYIFTKKHENKREIFQSDYLEKFIQKNALDMTILTTVPTNI

Nearest PDB structures (foldseek):
  7nyl-assembly1_AAA  TM=5.562E-01  e=7.024E-01  Homo sapiens
  2el9-assembly2_D  TM=4.056E-01  e=3.208E-01  Escherichia coli
  2el9-assembly1_B  TM=4.079E-01  e=5.774E-01  Escherichia coli
  4hdq-assembly1_A  TM=6.073E-01  e=3.594E+00  Homo sapiens
  6orl-assembly1_A  TM=6.354E-01  e=4.095E+00  Escherichia coli

Radius of gyration: 15.4 Å; Cα contacts (8 Å, |Δi|>4): 63; chains: 1; bounding box: 27×32×48 Å

Secondary structure (DSSP, 8-state):
-------HHHHHHHHHHHHHHHTT-EEEEETTTTEEEEEEGGGTEEEEEEHHHHHHHHHHH---GGGGS------

Organism: NCBI:txid1070528